Protein AF-A0A5P1X5K7-F1 (afdb_monomer_lite)

Structure (mmCIF, N/CA/C/O backbone):
data_AF-A0A5P1X5K7-F1
#
_entry.id   AF-A0A5P1X5K7-F1
#
loop_
_atom_site.group_PDB
_atom_site.id
_atom_site.type_symbol
_atom_site.label_atom_id
_atom_site.label_alt_id
_atom_site.label_comp_id
_atom_site.label_asym_id
_atom_site.label_entity_id
_atom_site.label_seq_id
_atom_site.pdbx_PDB_ins_code
_atom_site.Cartn_x
_atom_site.Cartn_y
_atom_site.Cartn_z
_atom_site.occupancy
_atom_site.B_iso_or_equiv
_atom_site.auth_seq_id
_atom_site.auth_comp_id
_atom_site.auth_asym_id
_atom_site.auth_atom_id
_atom_site.pdbx_PDB_model_num
ATOM 1 N N . MET A 1 1 ? -35.283 -8.954 -6.572 1.00 35.56 1 MET A N 1
ATOM 2 C CA . MET A 1 1 ? -34.105 -9.805 -6.847 1.00 35.56 1 MET A CA 1
ATOM 3 C C . MET A 1 1 ? -32.997 -8.881 -7.346 1.00 35.56 1 MET A C 1
ATOM 5 O O . MET A 1 1 ? -33.066 -8.426 -8.478 1.00 35.56 1 MET A O 1
ATOM 9 N N . PHE A 1 2 ? -32.079 -8.460 -6.471 1.00 31.17 2 PHE A N 1
ATOM 10 C CA . PHE A 1 2 ? -31.039 -7.482 -6.817 1.00 31.17 2 PHE A CA 1
ATOM 11 C C . PHE A 1 2 ? -29.803 -8.216 -7.345 1.00 31.17 2 PHE A C 1
ATOM 13 O O . PHE A 1 2 ? -29.118 -8.898 -6.589 1.00 31.17 2 PHE A O 1
ATOM 20 N N . LEU A 1 3 ? -29.528 -8.092 -8.645 1.00 32.88 3 LEU A N 1
ATOM 21 C CA . LEU A 1 3 ? -28.268 -8.540 -9.237 1.00 32.88 3 LEU A CA 1
ATOM 22 C C . LEU A 1 3 ? -27.196 -7.478 -8.964 1.00 32.88 3 LEU A C 1
ATOM 24 O O . LEU A 1 3 ? -27.201 -6.398 -9.555 1.00 32.88 3 LEU A O 1
ATOM 28 N N . ASN A 1 4 ? -26.297 -7.795 -8.034 1.00 33.38 4 ASN A N 1
ATOM 29 C CA . ASN A 1 4 ? -25.107 -7.016 -7.715 1.00 33.38 4 ASN A CA 1
ATOM 30 C C . ASN A 1 4 ? -24.134 -7.051 -8.913 1.00 33.38 4 ASN A C 1
ATOM 32 O O . ASN A 1 4 ? -23.515 -8.075 -9.191 1.00 33.38 4 ASN A O 1
ATOM 36 N N . LYS A 1 5 ? -24.028 -5.932 -9.641 1.00 38.88 5 LYS A N 1
ATOM 37 C CA . LYS A 1 5 ? -23.184 -5.754 -10.838 1.00 38.88 5 LYS A CA 1
ATOM 38 C C . LYS A 1 5 ? -21.721 -5.371 -10.537 1.00 38.88 5 LYS A C 1
ATOM 40 O O . LYS A 1 5 ? -21.012 -4.974 -11.455 1.00 38.88 5 LYS A O 1
ATOM 45 N N . ASN A 1 6 ? -21.229 -5.504 -9.303 1.00 40.72 6 ASN A N 1
ATOM 46 C CA . ASN A 1 6 ? -19.869 -5.053 -8.961 1.00 40.72 6 ASN A CA 1
ATOM 47 C C . ASN A 1 6 ? -18.770 -6.123 -9.078 1.00 40.72 6 ASN A C 1
ATOM 49 O O . ASN A 1 6 ? -17.592 -5.799 -8.940 1.00 40.72 6 ASN A O 1
ATOM 53 N N . SER A 1 7 ? -19.107 -7.378 -9.382 1.00 37.44 7 SER A N 1
ATOM 54 C CA . SER A 1 7 ? -18.120 -8.471 -9.404 1.00 37.44 7 SER A CA 1
ATOM 55 C C . SER A 1 7 ? -17.238 -8.497 -10.662 1.00 37.44 7 SER A C 1
ATOM 57 O O . SER A 1 7 ? -16.152 -9.061 -10.636 1.00 37.44 7 SER A O 1
ATOM 59 N N . SER A 1 8 ? -17.658 -7.859 -11.761 1.00 44.81 8 SER A N 1
ATOM 60 C CA . SER A 1 8 ? -16.969 -7.983 -13.060 1.00 44.81 8 SER A CA 1
ATOM 61 C C . SER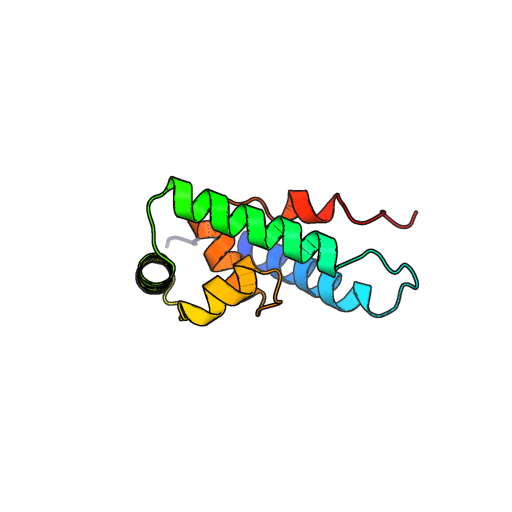 A 1 8 ? -15.722 -7.102 -13.203 1.00 44.81 8 SER A C 1
ATOM 63 O O . SER A 1 8 ? -14.859 -7.399 -14.024 1.00 44.81 8 SER A O 1
ATOM 65 N N . PHE A 1 9 ? -15.611 -6.012 -12.439 1.00 39.62 9 PHE A N 1
ATOM 66 C CA . PHE A 1 9 ? -14.519 -5.043 -12.609 1.00 39.62 9 PHE A CA 1
ATOM 67 C C . PHE A 1 9 ? -13.245 -5.434 -11.843 1.00 39.62 9 PHE A C 1
ATOM 69 O O . PHE A 1 9 ? -12.136 -5.069 -12.237 1.00 39.62 9 PHE A O 1
ATOM 76 N N . TYR A 1 10 ? -13.398 -6.195 -10.755 1.00 39.44 10 TYR A N 1
ATOM 77 C CA . TYR A 1 10 ? -12.285 -6.673 -9.932 1.00 39.44 10 TYR A CA 1
ATOM 78 C C . TYR A 1 10 ? -11.555 -7.865 -10.562 1.00 39.44 10 TYR A C 1
ATOM 80 O O . TYR A 1 10 ? -10.336 -7.965 -10.419 1.00 39.44 10 TYR A O 1
ATOM 88 N N . ASP A 1 11 ? -12.270 -8.727 -11.288 1.00 44.66 11 ASP A N 1
ATOM 89 C CA . ASP A 1 11 ? -11.681 -9.906 -11.930 1.00 44.66 11 ASP A CA 1
ATOM 90 C C . ASP A 1 11 ? -10.849 -9.553 -13.170 1.00 44.66 11 ASP A C 1
ATOM 92 O O . ASP A 1 11 ? -9.715 -10.012 -13.303 1.00 44.66 11 ASP A O 1
ATOM 96 N N . ASP A 1 12 ? -11.342 -8.655 -14.030 1.00 42.41 12 ASP A N 1
ATOM 97 C CA . ASP A 1 12 ? -10.640 -8.249 -15.260 1.00 42.41 12 ASP A CA 1
ATOM 98 C C . ASP A 1 12 ? -9.299 -7.543 -14.947 1.00 42.41 12 ASP A C 1
ATOM 100 O O . ASP A 1 12 ? -8.258 -7.817 -15.549 1.00 42.41 12 ASP A O 1
ATOM 104 N N . LYS A 1 13 ? -9.264 -6.703 -13.901 1.00 44.38 13 LYS A N 1
ATOM 105 C CA . LYS A 1 13 ? -8.025 -6.034 -13.462 1.00 44.38 13 LYS A CA 1
ATOM 106 C C . LYS A 1 13 ? -7.007 -6.996 -12.849 1.00 44.38 13 LYS A C 1
ATOM 108 O O . LYS A 1 13 ? -5.807 -6.828 -13.074 1.00 44.38 13 LYS A O 1
ATOM 113 N N . ARG A 1 14 ? -7.461 -8.005 -12.097 1.00 43.59 14 ARG A N 1
ATOM 114 C CA . ARG A 1 14 ? -6.587 -9.065 -11.566 1.00 43.59 14 ARG A CA 1
ATOM 115 C C . ARG A 1 14 ? -6.014 -9.920 -12.690 1.00 43.59 14 ARG A C 1
ATOM 117 O O . ARG A 1 14 ? -4.823 -10.218 -12.657 1.00 43.59 14 ARG A O 1
ATOM 124 N N . TYR A 1 15 ? -6.820 -10.247 -13.698 1.00 39.12 15 TYR A N 1
ATOM 125 C CA . TYR A 1 15 ? -6.368 -10.984 -14.877 1.00 39.12 15 TYR A CA 1
ATOM 126 C C . TYR A 1 15 ? -5.322 -10.209 -15.679 1.00 39.12 15 TYR A C 1
ATOM 128 O O . TYR A 1 15 ? -4.258 -10.751 -15.967 1.00 39.12 15 TYR A O 1
ATOM 136 N N . LYS A 1 16 ? -5.556 -8.923 -15.965 1.00 37.69 16 LYS A N 1
ATOM 137 C CA . LYS A 1 16 ? -4.587 -8.084 -16.692 1.00 37.69 16 LYS A CA 1
ATOM 138 C C . LYS A 1 16 ? -3.265 -7.919 -15.945 1.00 37.69 16 LYS A C 1
ATOM 140 O O . LYS A 1 16 ? -2.209 -7.956 -16.567 1.00 37.69 16 LYS A O 1
ATOM 145 N N . ILE A 1 17 ? -3.301 -7.798 -14.618 1.00 46.72 17 ILE A N 1
ATOM 146 C CA . ILE A 1 17 ? -2.085 -7.655 -13.805 1.00 46.72 17 ILE A CA 1
ATOM 147 C C . ILE A 1 17 ? -1.350 -8.994 -13.639 1.00 46.72 17 ILE A C 1
ATOM 149 O O . ILE A 1 17 ? -0.121 -9.011 -13.664 1.00 46.72 17 ILE A O 1
ATOM 153 N N . ASN A 1 18 ? -2.067 -10.121 -13.571 1.00 35.84 18 ASN A N 1
ATOM 154 C CA . ASN A 1 18 ? -1.448 -11.449 -13.613 1.00 35.84 18 ASN A CA 1
ATOM 155 C C . ASN A 1 18 ? -0.803 -11.748 -14.973 1.00 35.84 18 ASN A C 1
ATOM 157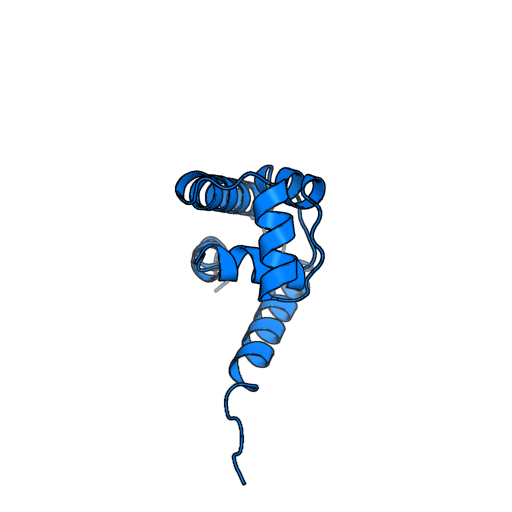 O O . ASN A 1 18 ? 0.305 -12.274 -15.001 1.00 35.84 18 ASN A O 1
ATOM 161 N N . ILE A 1 19 ? -1.430 -11.364 -16.091 1.00 43.44 19 ILE A N 1
ATOM 162 C CA . ILE A 1 19 ? -0.820 -11.490 -17.425 1.00 43.44 19 ILE A CA 1
ATOM 163 C C . ILE A 1 19 ? 0.422 -10.592 -17.534 1.00 43.44 19 ILE A C 1
ATOM 165 O O . ILE A 1 19 ? 1.430 -11.030 -18.081 1.00 43.44 19 ILE A O 1
ATOM 169 N N . LEU A 1 20 ? 0.412 -9.391 -16.940 1.00 42.09 20 LEU A N 1
ATOM 170 C CA . LEU A 1 20 ? 1.596 -8.523 -16.892 1.00 42.09 20 LEU A CA 1
ATOM 171 C C . LEU A 1 20 ? 2.746 -9.147 -16.080 1.00 42.09 20 LEU A C 1
ATOM 173 O O . LEU A 1 20 ? 3.889 -9.132 -16.521 1.00 42.09 20 LEU A O 1
ATOM 177 N N . LEU A 1 21 ? 2.455 -9.730 -14.912 1.00 41.44 21 LEU A N 1
ATOM 178 C CA . LEU A 1 21 ? 3.462 -10.367 -14.051 1.00 41.44 21 LEU A CA 1
ATOM 179 C C . LEU A 1 21 ? 4.049 -11.649 -14.662 1.00 41.44 21 LEU A C 1
ATOM 181 O O . LEU A 1 21 ? 5.209 -11.972 -14.403 1.00 41.44 21 LEU A O 1
ATOM 185 N N . VAL A 1 22 ? 3.269 -12.375 -15.469 1.00 40.12 22 VAL A N 1
ATOM 186 C CA . VAL A 1 22 ? 3.725 -13.583 -16.174 1.00 40.12 22 VAL A CA 1
ATOM 187 C C . VAL A 1 22 ? 4.458 -13.226 -17.476 1.00 40.12 22 VAL A C 1
ATOM 189 O O . VAL A 1 22 ? 5.488 -13.829 -17.763 1.00 40.12 22 VAL A O 1
ATOM 192 N N . GLY A 1 23 ? 4.015 -12.201 -18.214 1.00 34.50 23 GLY A N 1
ATOM 193 C CA . GLY A 1 23 ? 4.629 -11.751 -19.474 1.00 34.50 23 GLY A CA 1
ATOM 194 C C . GLY A 1 23 ? 5.996 -11.067 -19.330 1.00 34.50 23 GLY A C 1
ATOM 195 O O . GLY A 1 23 ? 6.761 -11.016 -20.287 1.00 34.50 23 GLY A O 1
ATOM 196 N N . ILE A 1 24 ? 6.358 -10.602 -18.130 1.00 45.91 24 ILE A N 1
ATOM 197 C CA . ILE A 1 24 ? 7.695 -10.048 -17.837 1.00 45.91 24 ILE A CA 1
ATOM 198 C C . ILE A 1 24 ? 8.774 -11.151 -17.759 1.00 45.91 24 ILE A C 1
ATOM 200 O O . ILE A 1 24 ? 9.965 -10.848 -17.725 1.00 45.91 24 ILE A O 1
ATOM 204 N N . ARG A 1 25 ? 8.403 -12.441 -17.764 1.00 40.16 25 ARG A N 1
ATOM 205 C CA . ARG A 1 25 ? 9.383 -13.537 -17.674 1.00 40.16 25 ARG A CA 1
ATOM 206 C C . ARG A 1 25 ? 10.187 -13.793 -18.954 1.00 40.16 25 ARG A C 1
ATOM 208 O O . ARG A 1 25 ? 11.229 -14.428 -18.840 1.00 40.16 25 ARG A O 1
ATOM 215 N N . GLU A 1 26 ? 9.764 -13.304 -20.123 1.00 37.91 26 GLU A N 1
ATOM 216 C CA . GLU A 1 26 ? 10.395 -13.693 -21.404 1.00 37.91 26 GLU A CA 1
ATOM 217 C C . GLU A 1 26 ? 10.906 -12.541 -22.287 1.00 37.91 26 GLU A C 1
ATOM 219 O O . GLU A 1 26 ? 11.551 -12.793 -23.302 1.00 37.91 26 GLU A O 1
ATOM 224 N N . ALA A 1 27 ? 10.724 -11.275 -21.904 1.00 35.03 27 ALA A N 1
ATOM 225 C CA . ALA A 1 27 ? 11.272 -10.154 -22.668 1.00 35.03 27 ALA A CA 1
ATOM 226 C C . ALA A 1 27 ? 12.577 -9.642 -22.040 1.00 35.03 27 ALA A C 1
ATOM 228 O O . ALA A 1 27 ? 12.572 -9.018 -20.979 1.00 35.03 27 ALA A O 1
ATOM 229 N N . HIS A 1 28 ? 13.695 -9.884 -22.728 1.00 36.22 28 HIS A N 1
ATOM 230 C CA . HIS A 1 28 ? 15.038 -9.350 -22.469 1.00 36.22 28 HIS A CA 1
ATOM 231 C C . HIS A 1 28 ? 15.116 -7.813 -22.605 1.00 36.22 28 HIS A C 1
ATOM 233 O O . HIS A 1 28 ? 15.849 -7.256 -23.417 1.00 36.22 28 HIS A O 1
ATOM 239 N N . THR A 1 29 ? 14.403 -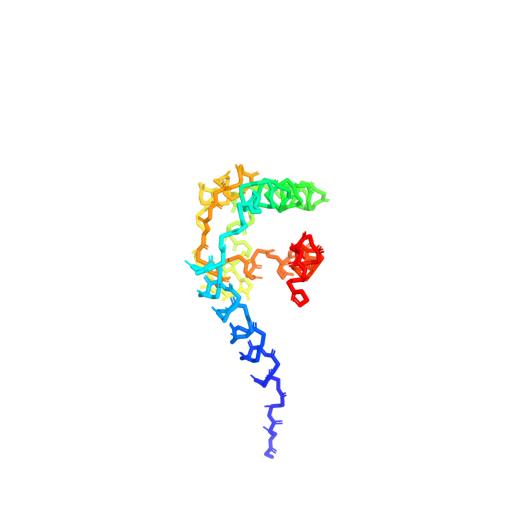7.113 -21.735 1.00 36.88 29 THR A N 1
ATOM 240 C CA . THR A 1 29 ? 14.654 -5.721 -21.374 1.00 36.88 29 THR A CA 1
ATOM 241 C C . THR A 1 29 ? 14.709 -5.717 -19.863 1.00 36.88 29 THR A C 1
ATOM 243 O O . THR A 1 29 ? 13.687 -5.896 -19.205 1.00 36.88 29 THR A O 1
ATOM 246 N N . ILE A 1 30 ? 15.908 -5.549 -19.302 1.00 37.78 30 ILE A N 1
ATOM 247 C CA . ILE A 1 30 ? 16.108 -5.282 -17.874 1.00 37.78 30 ILE A CA 1
ATOM 248 C C . ILE A 1 30 ? 15.579 -3.866 -17.630 1.00 37.78 30 ILE A C 1
ATOM 250 O O . ILE A 1 30 ? 16.321 -2.904 -17.467 1.00 37.78 30 ILE A O 1
ATOM 254 N N . PHE A 1 31 ? 14.263 -3.716 -17.709 1.00 44.62 31 PHE A N 1
ATOM 255 C CA . PHE A 1 31 ? 13.582 -2.607 -17.096 1.00 44.62 31 PHE A CA 1
ATOM 256 C C . PHE A 1 31 ? 13.738 -2.830 -15.602 1.00 44.62 31 PHE A C 1
ATOM 258 O O . PHE A 1 31 ? 13.445 -3.929 -15.124 1.00 44.62 31 PHE A O 1
ATOM 265 N N . ASP A 1 32 ? 14.286 -1.852 -14.883 1.00 55.72 32 ASP A N 1
ATOM 266 C CA . ASP A 1 32 ? 14.647 -2.051 -13.486 1.00 55.72 32 ASP A CA 1
ATOM 267 C C . ASP A 1 32 ? 13.368 -2.122 -12.642 1.00 55.72 32 ASP A C 1
ATOM 269 O O . ASP A 1 32 ? 12.892 -1.150 -12.058 1.00 55.72 32 ASP A O 1
ATOM 273 N N . THR A 1 33 ? 12.763 -3.308 -12.616 1.00 67.44 33 THR A N 1
ATOM 274 C CA . THR A 1 33 ? 11.596 -3.654 -11.801 1.00 67.44 33 THR A CA 1
ATOM 275 C C . THR A 1 33 ? 11.844 -3.293 -10.340 1.00 67.44 33 THR A C 1
ATOM 277 O O . THR A 1 33 ? 10.908 -2.951 -9.619 1.00 67.44 33 THR A O 1
ATOM 280 N N . ARG A 1 34 ? 13.112 -3.258 -9.909 1.00 73.62 34 ARG A N 1
ATOM 281 C CA . ARG A 1 34 ? 13.521 -2.739 -8.608 1.00 73.62 34 ARG A CA 1
ATOM 282 C C . ARG A 1 34 ? 13.272 -1.239 -8.476 1.00 73.62 34 ARG A C 1
ATOM 284 O O . ARG A 1 34 ? 12.724 -0.834 -7.458 1.00 73.62 34 ARG A O 1
ATOM 291 N N . ALA A 1 35 ? 13.625 -0.426 -9.471 1.00 79.19 35 ALA A N 1
ATOM 292 C CA . ALA A 1 35 ? 13.368 1.014 -9.462 1.00 79.19 35 ALA A CA 1
ATOM 293 C C . ALA A 1 35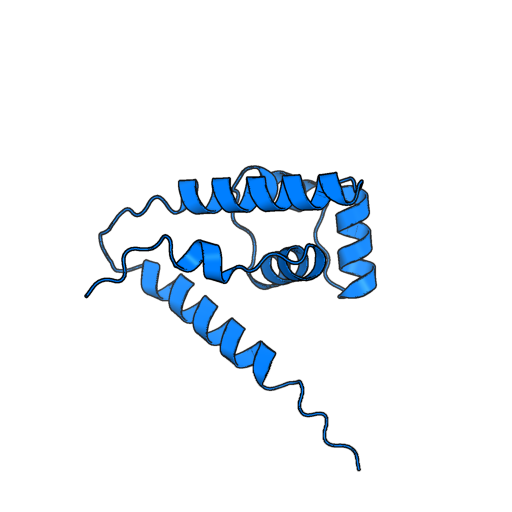 ? 11.863 1.318 -9.397 1.00 79.19 35 ALA A C 1
ATOM 295 O O . ALA A 1 35 ? 11.439 2.153 -8.596 1.00 79.19 35 ALA A O 1
ATOM 296 N N . VAL A 1 36 ? 11.041 0.575 -10.151 1.00 82.38 36 VAL A N 1
ATOM 297 C CA . VAL A 1 36 ? 9.571 0.686 -10.085 1.00 82.38 36 VAL A CA 1
ATOM 298 C C . VAL A 1 36 ? 9.053 0.304 -8.694 1.00 82.38 36 VAL A C 1
ATOM 300 O O . VAL A 1 36 ? 8.256 1.036 -8.108 1.00 82.38 36 VAL A O 1
ATOM 303 N N . ASN A 1 37 ? 9.549 -0.795 -8.118 1.00 84.12 37 ASN A N 1
ATOM 304 C CA . ASN A 1 37 ? 9.159 -1.221 -6.773 1.00 84.12 37 ASN A CA 1
ATOM 305 C C . ASN A 1 37 ? 9.587 -0.217 -5.692 1.00 84.12 37 ASN A C 1
ATOM 307 O O . ASN A 1 37 ? 8.829 0.028 -4.756 1.00 84.12 37 ASN A O 1
ATOM 311 N N . VAL A 1 38 ? 10.769 0.393 -5.812 1.00 87.94 38 VAL A N 1
ATOM 312 C CA . VAL A 1 38 ? 11.247 1.441 -4.893 1.00 87.94 38 VAL A CA 1
ATOM 313 C C . VAL A 1 38 ? 10.377 2.694 -4.993 1.00 87.94 38 VAL A C 1
ATOM 315 O O . VAL A 1 38 ? 9.997 3.258 -3.964 1.00 87.94 38 VAL A O 1
ATOM 318 N N . LEU A 1 39 ? 10.004 3.108 -6.207 1.00 90.06 39 LEU A N 1
ATOM 319 C CA . LEU A 1 39 ? 9.117 4.251 -6.424 1.00 90.06 39 LEU A CA 1
ATOM 320 C C . LEU A 1 39 ? 7.718 4.003 -5.839 1.00 90.06 39 LEU A C 1
ATOM 322 O O . LEU A 1 39 ? 7.163 4.860 -5.142 1.00 90.06 39 LEU A O 1
ATOM 326 N N . LEU A 1 40 ? 7.164 2.812 -6.074 1.00 91.06 40 LEU A N 1
ATOM 327 C CA . LEU A 1 40 ? 5.882 2.402 -5.509 1.00 91.06 40 LEU A CA 1
ATOM 328 C C . LEU A 1 40 ? 5.944 2.335 -3.978 1.00 91.06 40 LEU A C 1
ATOM 330 O O . LEU A 1 40 ? 5.077 2.888 -3.303 1.00 91.06 40 LEU A O 1
ATOM 334 N N . GLY A 1 41 ? 6.997 1.729 -3.423 1.00 94.12 41 GLY A N 1
ATOM 335 C CA . GLY A 1 41 ? 7.238 1.660 -1.982 1.00 94.12 41 GLY A CA 1
ATOM 336 C C . GLY A 1 41 ? 7.313 3.043 -1.331 1.00 94.12 41 GLY A C 1
ATOM 337 O O . GLY A 1 41 ? 6.663 3.289 -0.313 1.00 94.12 41 GLY A O 1
ATOM 338 N N . THR A 1 42 ? 8.016 3.979 -1.969 1.00 95.50 42 THR A N 1
ATOM 339 C CA . THR A 1 42 ? 8.109 5.377 -1.520 1.00 95.50 42 THR A CA 1
ATOM 340 C C . THR A 1 42 ? 6.746 6.068 -1.560 1.00 95.50 42 THR A C 1
ATOM 342 O O . THR A 1 42 ? 6.359 6.744 -0.606 1.00 95.50 42 THR A O 1
ATOM 345 N N . THR A 1 43 ? 5.967 5.852 -2.624 1.00 95.69 43 THR A N 1
ATOM 346 C CA . THR A 1 43 ? 4.605 6.397 -2.741 1.00 95.69 43 THR A CA 1
ATOM 347 C C . THR A 1 43 ? 3.683 5.862 -1.645 1.00 95.69 43 THR A C 1
ATOM 349 O O . THR A 1 43 ? 2.979 6.644 -1.003 1.00 95.69 43 THR A O 1
ATOM 352 N N . ILE A 1 44 ? 3.725 4.551 -1.379 1.00 97.00 44 ILE A N 1
ATOM 353 C CA . ILE A 1 44 ? 2.979 3.908 -0.287 1.00 97.00 44 ILE A CA 1
ATOM 354 C C . ILE A 1 44 ? 3.349 4.544 1.052 1.00 97.00 44 ILE A C 1
ATOM 356 O O . ILE A 1 44 ? 2.463 4.947 1.808 1.00 97.00 44 ILE A O 1
ATOM 360 N N . GLN A 1 45 ? 4.647 4.697 1.325 1.00 98.06 45 GLN A N 1
ATOM 361 C CA . GLN A 1 45 ? 5.113 5.309 2.563 1.00 98.06 45 GLN A CA 1
ATOM 362 C C . GLN A 1 45 ? 4.599 6.745 2.716 1.00 98.06 45 GLN A C 1
ATOM 364 O O . GLN A 1 45 ? 4.103 7.112 3.783 1.00 98.06 45 GLN A O 1
ATOM 369 N N . ASN A 1 46 ? 4.698 7.554 1.661 1.00 97.75 46 ASN A N 1
ATOM 370 C CA . ASN A 1 46 ? 4.272 8.950 1.681 1.00 97.75 46 ASN A CA 1
ATOM 371 C C . ASN A 1 46 ? 2.765 9.069 1.916 1.00 97.75 46 ASN A C 1
ATOM 373 O O . ASN A 1 46 ? 2.341 9.790 2.817 1.00 97.75 46 ASN A O 1
ATOM 377 N N . LYS A 1 47 ? 1.950 8.312 1.174 1.00 97.69 47 LYS A N 1
ATOM 378 C CA . LYS A 1 47 ? 0.489 8.301 1.341 1.00 97.69 47 LYS A CA 1
ATOM 379 C C . LYS A 1 47 ? 0.074 7.831 2.733 1.00 97.69 47 LYS A C 1
ATOM 381 O O . LYS A 1 47 ? -0.819 8.428 3.328 1.00 97.69 47 LYS A O 1
ATOM 386 N N . ARG A 1 48 ? 0.746 6.818 3.290 1.00 98.06 48 ARG A N 1
ATOM 387 C CA . ARG A 1 48 ? 0.501 6.368 4.666 1.00 98.06 48 ARG A CA 1
ATOM 388 C C . ARG A 1 48 ? 0.825 7.468 5.684 1.00 98.06 48 ARG A C 1
ATOM 390 O O . ARG A 1 48 ? 0.007 7.738 6.560 1.00 98.06 48 ARG A O 1
ATOM 397 N N . LYS A 1 49 ? 1.991 8.113 5.563 1.00 97.62 49 LYS A N 1
ATOM 398 C CA . LYS A 1 49 ? 2.415 9.201 6.464 1.00 97.62 49 LYS A CA 1
ATOM 399 C C . LYS A 1 49 ? 1.498 10.423 6.381 1.00 97.62 49 LYS A C 1
ATOM 401 O O . LYS A 1 49 ? 1.205 11.005 7.416 1.00 97.62 49 LYS A O 1
ATOM 406 N N . LEU A 1 50 ? 1.002 10.770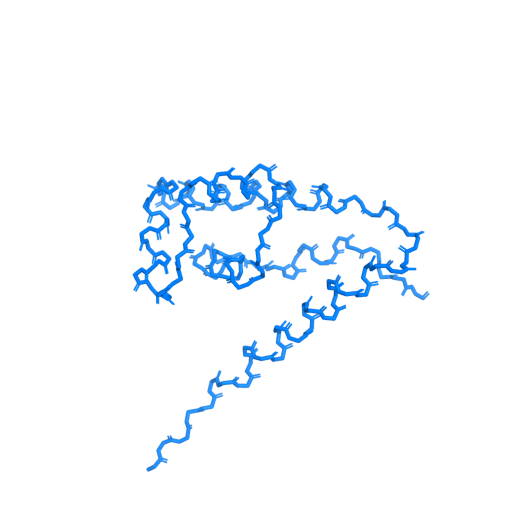 5.190 1.00 97.69 50 LEU A N 1
ATOM 407 C CA . LEU A 1 50 ? 0.014 11.844 4.998 1.00 97.69 50 LEU A CA 1
ATOM 408 C C . LEU A 1 50 ? -1.320 11.561 5.701 1.00 97.69 50 LEU A C 1
ATOM 410 O O . LEU A 1 50 ? -2.022 12.490 6.075 1.00 97.69 50 LEU A O 1
ATOM 414 N N . ARG A 1 51 ? -1.659 10.284 5.904 1.00 96.81 51 ARG A N 1
ATOM 415 C CA . ARG A 1 51 ? -2.818 9.857 6.701 1.00 96.81 51 ARG A CA 1
ATOM 416 C C . ARG A 1 51 ? -2.496 9.677 8.188 1.00 96.81 51 ARG A C 1
ATOM 418 O O . ARG A 1 51 ? -3.343 9.189 8.923 1.00 96.81 51 ARG A O 1
ATOM 425 N N . HIS A 1 52 ? -1.286 10.035 8.624 1.00 97.06 52 HIS A N 1
ATOM 426 C CA . HIS A 1 52 ? -0.799 9.887 10.000 1.00 97.06 52 HIS A CA 1
ATOM 427 C C . HIS A 1 52 ? -0.842 8.454 10.552 1.00 97.06 52 HIS A C 1
ATOM 429 O O . HIS A 1 52 ? -0.917 8.259 11.758 1.00 97.06 52 HIS A O 1
ATOM 435 N N . LEU A 1 53 ? -0.749 7.445 9.684 1.00 97.62 53 LEU A N 1
ATOM 436 C CA . LEU A 1 53 ? -0.774 6.043 10.098 1.00 97.62 53 LEU A CA 1
ATOM 437 C C . LEU A 1 53 ? 0.643 5.497 10.274 1.00 97.62 53 LEU A C 1
ATOM 439 O O . LEU A 1 53 ? 1.507 5.682 9.416 1.00 97.62 53 LEU A O 1
ATOM 443 N N . SER A 1 54 ? 0.881 4.732 11.330 1.00 98.38 54 SER A N 1
ATOM 444 C CA . SER A 1 54 ? 2.000 3.796 11.447 1.00 98.38 54 SER A CA 1
ATOM 445 C C . SER A 1 54 ? 1.772 2.555 10.573 1.00 98.38 54 SER A C 1
ATOM 447 O O . SER A 1 54 ? 0.687 2.313 10.042 1.00 98.38 54 SER A O 1
ATOM 449 N N . THR A 1 55 ? 2.804 1.727 10.401 1.00 98.25 55 THR A N 1
ATOM 450 C CA . THR A 1 55 ? 2.660 0.448 9.686 1.00 98.25 55 THR A CA 1
ATOM 451 C C . THR A 1 55 ? 1.748 -0.534 10.430 1.00 98.25 55 THR A C 1
ATOM 453 O O . THR A 1 55 ? 1.092 -1.349 9.787 1.00 98.25 55 THR A O 1
ATOM 456 N N . HIS A 1 56 ? 1.671 -0.446 11.762 1.00 98.19 56 HIS A N 1
ATOM 457 C CA . HIS A 1 56 ? 0.749 -1.238 12.581 1.00 98.19 56 HIS A CA 1
ATOM 458 C C . HIS A 1 56 ? -0.699 -0.776 12.425 1.00 98.19 56 HIS A C 1
ATOM 460 O O . HIS A 1 56 ? -1.585 -1.608 12.261 1.00 98.19 56 HIS A O 1
ATOM 466 N N . GLU A 1 57 ? -0.938 0.533 12.405 1.00 98.38 57 GLU A N 1
ATOM 467 C CA . GLU A 1 57 ? -2.286 1.069 12.195 1.00 98.38 57 GLU A CA 1
ATOM 468 C C . GLU A 1 57 ? -2.781 0.770 10.780 1.00 98.38 57 GLU A C 1
ATOM 470 O O . GLU A 1 57 ? -3.904 0.305 10.616 1.00 98.38 57 GLU A O 1
ATOM 475 N N . LEU A 1 58 ? -1.927 0.908 9.757 1.00 98.06 58 LEU A N 1
ATOM 476 C CA . LEU A 1 58 ? -2.291 0.491 8.399 1.00 98.06 58 LEU A CA 1
ATOM 477 C C . LEU A 1 58 ? -2.593 -1.015 8.331 1.00 98.06 58 LEU A C 1
ATOM 479 O O . LEU A 1 58 ? -3.548 -1.421 7.678 1.00 98.06 58 LEU A O 1
ATOM 483 N N . SER A 1 59 ? -1.802 -1.846 9.013 1.00 98.19 59 SER A N 1
ATOM 484 C CA . SER A 1 59 ? -2.049 -3.291 9.111 1.00 98.19 59 SER A CA 1
ATOM 485 C C . SER A 1 59 ? -3.437 -3.595 9.689 1.00 98.19 59 SER A C 1
ATOM 487 O O . SER A 1 59 ? -4.193 -4.371 9.101 1.00 98.19 59 SER A O 1
ATOM 489 N N . ALA A 1 60 ? -3.788 -2.941 10.798 1.00 98.00 60 ALA A N 1
ATOM 490 C CA . ALA A 1 60 ? -5.079 -3.098 11.455 1.00 98.00 60 ALA A CA 1
ATOM 491 C C . ALA A 1 60 ? -6.238 -2.621 10.567 1.00 98.00 60 ALA A C 1
ATOM 493 O O . ALA A 1 60 ? -7.242 -3.318 10.437 1.00 98.00 60 ALA A O 1
ATOM 494 N N . GLU A 1 61 ? -6.080 -1.480 9.896 1.00 97.81 61 GLU A N 1
ATOM 495 C CA . GLU A 1 61 ? -7.093 -0.931 8.993 1.00 97.81 61 GLU A CA 1
ATOM 496 C C . GLU A 1 61 ? -7.335 -1.816 7.767 1.00 97.81 61 GLU A C 1
ATOM 498 O O . GLU A 1 61 ? -8.481 -2.045 7.384 1.00 97.81 61 GLU A O 1
ATOM 503 N N . LEU A 1 62 ? -6.281 -2.384 7.174 1.00 96.81 62 LEU A N 1
ATOM 504 C CA . LEU A 1 62 ? -6.423 -3.312 6.048 1.00 96.81 62 LEU A CA 1
ATOM 505 C C . LEU A 1 62 ? -7.195 -4.573 6.442 1.00 96.81 62 LEU A C 1
ATOM 507 O O . LEU A 1 62 ? -8.038 -5.046 5.675 1.00 96.81 62 LEU A O 1
ATOM 511 N N . PHE A 1 63 ? -6.950 -5.084 7.649 1.00 96.94 63 PHE A N 1
ATOM 512 C CA . PHE A 1 63 ? -7.722 -6.195 8.185 1.00 96.94 63 PHE A CA 1
ATOM 513 C C . PHE A 1 63 ? -9.175 -5.788 8.461 1.00 96.94 63 PHE A C 1
ATOM 515 O O . PHE A 1 63 ? -10.094 -6.498 8.065 1.00 96.94 63 PHE A O 1
ATOM 522 N N . ARG A 1 64 ? -9.398 -4.619 9.068 1.00 96.81 64 ARG A N 1
ATOM 523 C CA . ARG A 1 64 ? -10.733 -4.108 9.406 1.00 96.81 64 ARG A CA 1
ATOM 524 C C . ARG A 1 64 ? -11.607 -3.857 8.173 1.00 96.81 64 ARG A C 1
ATOM 526 O O . ARG A 1 64 ? -12.791 -4.171 8.199 1.00 96.81 64 ARG A O 1
ATOM 533 N N . VAL A 1 65 ? -11.043 -3.273 7.116 1.00 94.75 65 VAL A N 1
ATOM 534 C CA . VAL A 1 65 ? -11.788 -2.857 5.914 1.00 94.75 65 VAL A CA 1
ATOM 535 C C . VAL A 1 65 ? -11.933 -3.994 4.904 1.00 94.75 65 VAL A C 1
ATOM 537 O O . VAL A 1 65 ? -12.994 -4.137 4.302 1.00 94.75 65 VAL A O 1
ATOM 540 N N . TYR A 1 66 ? -10.886 -4.802 4.709 1.00 92.75 66 TYR A N 1
ATOM 541 C CA . TYR A 1 66 ? -10.847 -5.804 3.637 1.00 92.75 66 TYR A CA 1
ATOM 542 C C . TYR A 1 66 ? -10.757 -7.253 4.131 1.00 92.75 66 TYR A C 1
ATOM 544 O O . TYR A 1 66 ? -10.808 -8.167 3.312 1.00 92.75 66 TYR A O 1
ATOM 552 N N . GLY A 1 67 ? -10.574 -7.496 5.434 1.00 93.19 67 GLY A N 1
ATOM 553 C CA . GLY A 1 67 ? -10.300 -8.835 5.970 1.00 93.19 67 GLY A CA 1
ATOM 554 C C . GLY A 1 67 ? -8.922 -9.385 5.579 1.00 93.19 67 GLY A C 1
ATOM 555 O O . GLY A 1 67 ? -8.665 -10.578 5.732 1.00 93.19 67 GLY A O 1
ATOM 556 N N . ILE A 1 68 ? -8.026 -8.542 5.051 1.00 89.88 68 ILE A N 1
ATOM 557 C CA . ILE A 1 68 ? -6.727 -8.967 4.520 1.00 89.88 68 ILE A CA 1
ATOM 558 C C . ILE A 1 68 ? -5.649 -8.792 5.586 1.00 89.88 68 ILE A C 1
ATOM 560 O O . ILE A 1 68 ? -5.360 -7.684 6.034 1.00 89.88 68 ILE A O 1
ATOM 564 N N . SER A 1 69 ? -4.999 -9.898 5.950 1.00 93.62 69 SER A N 1
ATOM 565 C CA . SER A 1 69 ? -3.875 -9.885 6.887 1.00 93.62 69 SER A CA 1
ATOM 566 C C . SER A 1 69 ? -2.564 -9.505 6.187 1.00 93.62 69 SER A C 1
ATOM 568 O O . SER A 1 69 ? -1.976 -10.279 5.419 1.00 93.62 69 SER A O 1
ATOM 570 N N . VAL A 1 70 ? -2.084 -8.292 6.472 1.00 93.19 70 VAL A N 1
ATOM 571 C CA . VAL A 1 70 ? -0.763 -7.798 6.061 1.00 93.19 70 VAL A CA 1
ATOM 572 C C . VAL A 1 70 ? -0.029 -7.303 7.295 1.00 93.19 70 VAL A C 1
ATOM 574 O O . VAL A 1 70 ? -0.451 -6.322 7.893 1.00 93.19 70 VAL A O 1
ATOM 577 N N . SER A 1 71 ? 1.073 -7.945 7.689 1.00 97.06 71 SER A N 1
ATOM 578 C CA . SER A 1 71 ? 1.808 -7.527 8.889 1.00 97.06 71 SER A CA 1
ATOM 579 C C . SER A 1 71 ? 2.507 -6.176 8.704 1.00 97.06 71 SER A C 1
ATOM 581 O O . SER A 1 71 ? 2.968 -5.845 7.610 1.00 97.06 71 SER A O 1
ATOM 583 N N . ALA A 1 72 ? 2.681 -5.432 9.798 1.00 97.00 72 ALA A N 1
ATOM 584 C CA . ALA A 1 72 ? 3.437 -4.176 9.815 1.00 97.00 72 ALA A CA 1
ATOM 585 C C . ALA A 1 72 ? 4.859 -4.321 9.232 1.00 97.00 72 ALA A C 1
ATOM 587 O O . ALA A 1 72 ? 5.334 -3.453 8.498 1.00 97.00 72 ALA A O 1
ATOM 588 N N . MET A 1 73 ? 5.521 -5.455 9.493 1.00 97.38 73 MET A N 1
ATOM 589 C CA . MET A 1 73 ? 6.821 -5.797 8.902 1.00 97.38 73 MET A CA 1
ATOM 590 C C . MET A 1 73 ? 6.733 -5.968 7.380 1.00 97.38 73 MET A C 1
ATOM 592 O O . MET A 1 73 ? 7.612 -5.504 6.656 1.00 97.38 73 MET A O 1
ATOM 596 N N . THR A 1 74 ? 5.672 -6.606 6.879 1.00 93.94 74 THR A N 1
ATOM 597 C CA . THR A 1 74 ? 5.439 -6.749 5.433 1.00 93.94 74 THR A CA 1
ATOM 598 C C . THR A 1 74 ? 5.260 -5.381 4.784 1.00 93.94 74 THR A C 1
ATOM 600 O O . THR A 1 74 ? 5.926 -5.095 3.795 1.00 93.94 74 THR A O 1
ATOM 603 N N . ILE A 1 75 ? 4.454 -4.502 5.386 1.00 97.19 75 ILE A N 1
ATOM 604 C CA . ILE A 1 75 ? 4.267 -3.120 4.919 1.00 97.19 75 ILE A CA 1
ATOM 605 C C . ILE A 1 75 ? 5.613 -2.380 4.887 1.00 97.19 75 ILE A C 1
ATOM 607 O O . ILE A 1 75 ? 5.981 -1.819 3.862 1.00 97.19 75 ILE A O 1
ATOM 611 N N . SER A 1 76 ? 6.409 -2.454 5.959 1.00 97.25 76 SER A N 1
ATOM 612 C CA . SER A 1 76 ? 7.747 -1.840 6.010 1.00 97.25 76 SER A CA 1
ATOM 613 C C . SER A 1 76 ? 8.709 -2.376 4.939 1.00 97.25 76 SER A C 1
ATOM 615 O O . SER A 1 76 ? 9.572 -1.649 4.444 1.00 97.25 76 SER A O 1
ATOM 617 N N . ARG A 1 77 ? 8.609 -3.659 4.574 1.00 92.38 77 ARG A N 1
ATOM 618 C CA . ARG A 1 77 ? 9.401 -4.236 3.478 1.00 92.38 77 ARG A CA 1
ATOM 619 C C . ARG A 1 77 ? 8.943 -3.686 2.127 1.00 92.38 77 ARG A C 1
ATOM 621 O O . ARG A 1 77 ? 9.795 -3.297 1.331 1.00 92.38 77 ARG A O 1
ATOM 628 N N . VAL A 1 78 ? 7.637 -3.600 1.889 1.00 92.88 78 VAL A N 1
ATOM 629 C CA . VAL A 1 78 ? 7.073 -3.023 0.655 1.00 92.88 78 VAL A CA 1
ATOM 630 C C . VAL A 1 78 ? 7.477 -1.569 0.482 1.00 92.88 78 VAL A C 1
ATOM 632 O O . VAL A 1 78 ? 7.900 -1.183 -0.599 1.00 92.88 78 VAL A O 1
ATOM 635 N N . GLU A 1 79 ? 7.446 -0.778 1.553 1.00 95.44 79 GLU A N 1
ATOM 636 C CA . GLU A 1 79 ? 7.904 0.616 1.517 1.00 95.44 79 GLU A CA 1
ATOM 637 C C . GLU A 1 79 ? 9.371 0.763 1.103 1.00 95.44 79 GLU A C 1
ATOM 639 O O . GLU A 1 79 ? 9.764 1.790 0.563 1.00 95.44 79 GLU A O 1
ATOM 644 N N . ARG A 1 80 ? 10.176 -0.282 1.316 1.00 92.25 80 ARG A N 1
ATOM 645 C CA . ARG A 1 80 ? 11.577 -0.369 0.883 1.00 92.25 80 ARG A CA 1
ATOM 646 C C . ARG A 1 80 ? 11.748 -1.021 -0.495 1.00 92.25 80 ARG A C 1
ATOM 648 O O . ARG A 1 80 ? 12.864 -1.372 -0.864 1.00 92.25 80 ARG A O 1
ATOM 655 N N . GLY A 1 81 ? 10.658 -1.227 -1.232 1.00 86.69 81 GLY A N 1
ATOM 656 C CA . GLY A 1 81 ? 10.655 -1.807 -2.574 1.00 86.69 81 GLY A CA 1
ATOM 657 C C . GLY A 1 81 ? 10.696 -3.335 -2.621 1.00 86.69 81 GLY A C 1
ATOM 658 O O . GLY A 1 81 ? 11.078 -3.898 -3.645 1.00 86.69 81 GLY A O 1
ATOM 659 N N . ASN A 1 82 ? 10.326 -4.030 -1.539 1.00 88.69 82 ASN A N 1
ATOM 660 C CA . ASN A 1 82 ? 10.168 -5.485 -1.593 1.00 88.69 82 ASN A CA 1
ATOM 661 C C . ASN A 1 82 ? 8.842 -5.870 -2.253 1.00 88.69 82 ASN A C 1
ATOM 663 O O . ASN A 1 82 ? 7.809 -5.240 -2.028 1.00 88.69 82 ASN A O 1
ATOM 667 N N . VAL A 1 83 ? 8.877 -6.968 -3.003 1.00 85.44 83 VAL A N 1
ATOM 668 C CA . VAL A 1 83 ? 7.697 -7.549 -3.646 1.00 85.44 83 VAL A CA 1
ATOM 669 C C . VAL A 1 83 ? 6.825 -8.258 -2.609 1.00 85.44 83 VAL A C 1
ATOM 671 O O . VAL A 1 83 ? 7.323 -8.894 -1.678 1.00 85.44 83 VAL A O 1
ATOM 674 N N . ILE A 1 84 ? 5.512 -8.165 -2.793 1.00 87.19 84 ILE A N 1
ATOM 675 C CA . ILE A 1 84 ? 4.498 -8.908 -2.041 1.00 87.19 84 ILE A CA 1
ATOM 676 C C . ILE A 1 84 ? 3.470 -9.496 -3.001 1.00 87.19 84 ILE A C 1
ATOM 678 O O . ILE A 1 84 ? 3.465 -9.180 -4.189 1.00 87.19 84 ILE A O 1
ATOM 682 N N . SER A 1 85 ? 2.586 -10.344 -2.481 1.00 86.06 85 SER A N 1
ATOM 683 C CA . SER A 1 85 ? 1.483 -10.891 -3.260 1.00 86.06 85 SER A CA 1
ATOM 684 C C . SER A 1 85 ? 0.539 -9.786 -3.757 1.00 86.06 85 SER A C 1
ATOM 686 O O . SER A 1 85 ? 0.296 -8.786 -3.071 1.00 86.06 85 SER A O 1
ATOM 688 N N . SER A 1 86 ? 0.017 -9.968 -4.972 1.00 82.31 86 SER A N 1
ATOM 689 C CA . SER A 1 86 ? -0.770 -8.952 -5.679 1.00 82.31 86 SER A CA 1
ATOM 690 C C . SER A 1 86 ? -2.018 -8.529 -4.906 1.00 82.31 86 SER A C 1
ATOM 692 O O . SER A 1 86 ? -2.321 -7.346 -4.837 1.00 82.31 86 SER A O 1
ATOM 694 N N . ASP A 1 87 ? -2.715 -9.469 -4.268 1.00 84.75 87 ASP A N 1
ATOM 695 C CA . ASP A 1 87 ? -3.886 -9.223 -3.415 1.00 84.75 87 ASP A CA 1
ATOM 696 C C . ASP A 1 87 ? -3.601 -8.215 -2.289 1.00 84.75 87 ASP A C 1
ATOM 698 O O . ASP A 1 87 ? -4.354 -7.258 -2.101 1.00 84.75 87 ASP A O 1
ATOM 702 N N . LYS A 1 88 ? -2.474 -8.381 -1.591 1.00 88.44 88 LYS A N 1
ATOM 703 C CA . LYS A 1 88 ? -2.036 -7.486 -0.516 1.00 88.44 88 LYS A CA 1
ATOM 704 C C . LYS A 1 88 ? -1.628 -6.125 -1.064 1.00 88.44 88 LYS A C 1
ATOM 706 O O . LYS A 1 88 ? -1.947 -5.105 -0.455 1.00 88.44 88 LYS A O 1
ATOM 711 N N . LEU A 1 89 ? -0.963 -6.098 -2.220 1.00 90.62 89 LEU A N 1
ATOM 712 C CA . LEU A 1 89 ? -0.582 -4.849 -2.872 1.00 90.62 89 LEU A CA 1
ATOM 713 C C . LEU A 1 89 ? -1.815 -4.045 -3.293 1.00 90.62 89 LEU A C 1
ATOM 715 O O . LEU A 1 89 ? -1.878 -2.848 -3.027 1.00 90.62 89 LEU A O 1
ATOM 719 N N . PHE A 1 90 ? -2.819 -4.700 -3.882 1.00 89.69 90 PHE A N 1
ATOM 720 C CA . PHE A 1 90 ? -4.084 -4.058 -4.233 1.00 89.69 90 PHE A CA 1
ATOM 721 C C . PHE A 1 90 ? -4.815 -3.520 -3.011 1.00 89.69 90 PHE A C 1
ATOM 723 O O . PHE A 1 90 ? -5.344 -2.417 -3.076 1.00 89.69 90 PHE A O 1
ATOM 730 N N . ALA A 1 91 ? -4.835 -4.263 -1.903 1.00 91.31 91 ALA A N 1
ATOM 731 C CA . ALA A 1 91 ? -5.466 -3.804 -0.671 1.00 91.31 91 ALA A CA 1
ATOM 732 C C . ALA A 1 91 ? -4.807 -2.519 -0.146 1.00 91.31 91 ALA A C 1
ATOM 734 O O . ALA A 1 91 ? -5.496 -1.537 0.127 1.00 91.31 91 ALA A O 1
ATOM 735 N N . ILE A 1 92 ? -3.469 -2.502 -0.080 1.00 94.25 92 ILE A N 1
ATOM 736 C CA . ILE A 1 92 ? -2.686 -1.327 0.329 1.00 94.25 92 ILE A CA 1
ATOM 737 C C . ILE A 1 92 ? -2.948 -0.151 -0.615 1.00 94.25 92 ILE A C 1
ATOM 739 O O . ILE A 1 92 ? -3.259 0.948 -0.159 1.00 94.25 92 ILE A O 1
ATOM 743 N N . ALA A 1 93 ? -2.842 -0.377 -1.925 1.00 94.19 93 ALA A N 1
ATOM 744 C CA . ALA A 1 93 ? -3.014 0.667 -2.924 1.00 94.19 93 ALA A CA 1
ATOM 745 C C . ALA A 1 93 ? -4.440 1.232 -2.923 1.00 94.19 93 ALA A C 1
ATOM 747 O O . ALA A 1 93 ? -4.612 2.444 -2.948 1.00 94.19 93 ALA A O 1
ATOM 748 N N . SER A 1 94 ? -5.455 0.373 -2.814 1.00 93.62 94 SER A N 1
ATOM 749 C CA . SER A 1 94 ? -6.860 0.779 -2.722 1.00 93.62 94 SER A CA 1
ATOM 750 C C . SER A 1 94 ? -7.119 1.602 -1.463 1.00 93.62 94 SER A C 1
ATOM 752 O O . SER A 1 94 ? -7.731 2.662 -1.541 1.00 93.62 94 SER A O 1
ATOM 754 N N . PHE A 1 95 ? -6.618 1.159 -0.304 1.00 96.12 95 PHE A N 1
ATOM 755 C CA . PHE A 1 95 ? -6.767 1.901 0.949 1.00 96.12 95 PHE A CA 1
ATOM 756 C C . PHE A 1 95 ? -6.119 3.288 0.895 1.00 96.12 95 PHE A C 1
ATOM 758 O O . PHE A 1 95 ? -6.672 4.252 1.415 1.00 96.12 95 PHE A O 1
ATOM 765 N N . LEU A 1 96 ? -4.942 3.387 0.276 1.00 96.44 96 LEU A N 1
ATOM 766 C CA . LEU A 1 96 ? -4.161 4.622 0.181 1.00 96.44 96 LEU A CA 1
ATOM 767 C C . LEU A 1 96 ? -4.491 5.470 -1.056 1.00 96.44 96 LEU A C 1
ATOM 769 O O . LEU A 1 96 ? -3.827 6.486 -1.273 1.00 96.44 96 LEU A O 1
ATOM 773 N N . GLU A 1 97 ? -5.493 5.069 -1.846 1.00 95.44 97 GLU A N 1
ATOM 774 C CA . GLU A 1 97 ? -5.897 5.730 -3.094 1.00 95.44 97 GLU A CA 1
ATOM 775 C C . GLU A 1 97 ? -4.715 5.922 -4.061 1.00 95.44 97 GLU A C 1
ATOM 777 O O . GLU A 1 97 ? -4.451 7.011 -4.574 1.00 95.44 97 GLU A O 1
ATOM 782 N N . ILE A 1 98 ? -3.955 4.847 -4.273 1.00 91.25 98 ILE A N 1
ATOM 783 C CA . ILE A 1 98 ? -2.831 4.787 -5.207 1.00 91.25 98 ILE A CA 1
ATOM 784 C C . ILE A 1 98 ? -3.302 4.126 -6.498 1.00 91.25 98 ILE A C 1
ATOM 786 O O . ILE A 1 98 ? -3.750 2.976 -6.504 1.00 91.25 98 ILE A O 1
ATOM 790 N N . ASN A 1 99 ? -3.144 4.836 -7.610 1.00 89.12 99 ASN A N 1
ATOM 791 C CA . ASN A 1 99 ? -3.434 4.301 -8.926 1.00 89.12 99 ASN A CA 1
ATOM 792 C C . ASN A 1 99 ? -2.243 3.493 -9.461 1.00 89.12 99 ASN A C 1
ATOM 794 O O . ASN A 1 99 ? -1.276 4.040 -9.987 1.00 89.12 99 ASN A O 1
ATOM 798 N N . LEU A 1 100 ? -2.318 2.166 -9.353 1.00 84.06 100 LEU A N 1
ATOM 799 C CA . LEU A 1 100 ? -1.231 1.276 -9.778 1.00 84.06 100 LEU A CA 1
ATOM 800 C C . LEU A 1 100 ? -0.915 1.356 -11.283 1.00 84.06 100 LEU A C 1
ATOM 802 O O . LEU A 1 100 ? 0.189 0.991 -11.678 1.00 84.06 100 LEU A O 1
ATOM 806 N N . THR A 1 101 ? -1.827 1.853 -12.129 1.00 80.12 101 THR A N 1
ATOM 807 C CA . THR A 1 101 ? -1.567 1.961 -13.576 1.00 80.12 101 THR A CA 1
ATOM 808 C C . THR A 1 101 ? -0.523 3.027 -13.907 1.00 80.12 101 THR A C 1
ATOM 810 O O . THR A 1 101 ? 0.178 2.893 -14.906 1.00 80.12 101 THR A O 1
ATOM 813 N N . GLU A 1 102 ? -0.353 4.044 -13.061 1.00 78.75 102 GLU A N 1
ATOM 814 C CA . GLU A 1 102 ? 0.665 5.096 -13.244 1.00 78.75 102 GLU A CA 1
ATOM 815 C C . GLU A 1 102 ? 2.094 4.537 -13.184 1.00 78.75 102 GLU A C 1
ATOM 817 O O . GLU A 1 102 ? 3.012 5.058 -13.815 1.00 78.75 102 GLU A O 1
ATOM 822 N N . PHE A 1 103 ? 2.262 3.410 -12.493 1.00 75.88 103 PHE A N 1
ATOM 823 C CA . PHE A 1 103 ? 3.525 2.685 -12.382 1.00 75.88 103 PHE A CA 1
ATOM 824 C C . PHE A 1 103 ? 3.719 1.687 -13.531 1.00 75.88 103 PHE A C 1
ATOM 826 O O . PHE A 1 103 ? 4.818 1.173 -13.721 1.00 75.88 103 PHE A O 1
ATOM 833 N N . THR A 1 104 ? 2.668 1.420 -14.318 1.00 66.56 104 THR A N 1
ATOM 834 C CA . THR A 1 104 ? 2.750 0.564 -15.512 1.00 66.56 104 THR A CA 1
ATOM 835 C C . THR A 1 104 ? 3.158 1.333 -16.767 1.00 66.56 104 THR A C 1
ATOM 837 O O . THR A 1 104 ? 3.823 0.777 -17.633 1.00 66.56 104 THR A O 1
ATOM 840 N N . SER A 1 105 ? 2.850 2.632 -16.843 1.00 55.44 105 SER A N 1
ATOM 841 C CA . SER A 1 105 ? 3.312 3.530 -17.916 1.00 55.44 105 SER A CA 1
ATOM 842 C C . SER A 1 105 ? 4.826 3.735 -17.937 1.00 55.44 105 SER A C 1
ATOM 844 O O . SER A 1 105 ? 5.367 4.227 -18.922 1.00 55.44 105 SER A O 1
ATOM 846 N N . SER A 1 106 ? 5.514 3.363 -16.858 1.00 52.25 106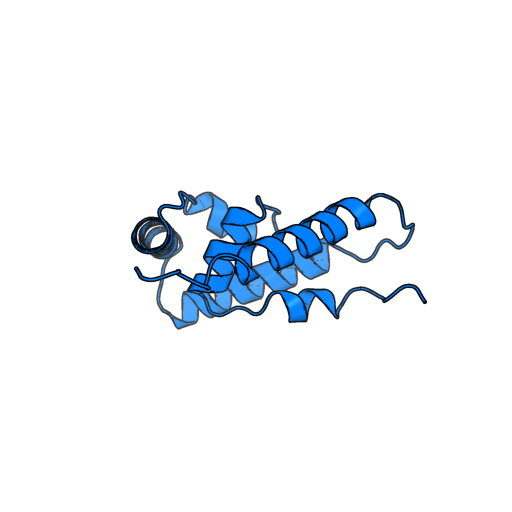 SER A N 1
ATOM 847 C CA . SER A 1 106 ? 6.970 3.359 -16.814 1.00 52.25 106 SER A CA 1
ATOM 848 C C . SER A 1 106 ? 7.554 2.254 -17.691 1.00 52.25 106 SER A C 1
ATOM 850 O O . SER A 1 106 ? 8.644 2.444 -18.204 1.00 52.25 106 SER A O 1
ATOM 852 N N . PHE A 1 107 ? 6.857 1.133 -17.911 1.00 51.44 107 PHE A N 1
ATOM 853 C CA . PHE A 1 107 ? 7.380 0.060 -18.754 1.00 51.44 107 PHE A CA 1
ATOM 854 C C . PHE A 1 107 ? 7.380 0.494 -20.231 1.00 51.44 107 PHE A C 1
ATOM 856 O O . PHE A 1 107 ? 6.357 0.990 -20.713 1.00 51.44 107 PHE A O 1
ATOM 863 N N . PRO A 1 108 ? 8.481 0.298 -20.982 1.00 49.75 108 PRO A N 1
ATOM 864 C CA . PRO A 1 108 ? 8.495 0.528 -22.411 1.00 49.75 108 PRO A CA 1
ATOM 865 C C . PRO A 1 108 ? 7.460 -0.419 -22.997 1.00 49.75 108 PRO A C 1
ATOM 867 O O . PRO A 1 108 ? 7.545 -1.637 -22.828 1.00 49.75 108 PRO A O 1
ATOM 870 N N . THR A 1 109 ? 6.455 0.139 -23.656 1.00 42.84 109 THR A N 1
ATOM 871 C CA . THR A 1 109 ? 5.588 -0.657 -24.512 1.00 42.84 109 THR A CA 1
ATOM 872 C C . THR A 1 109 ? 6.473 -1.132 -25.652 1.00 42.84 109 THR A C 1
ATOM 874 O O . THR A 1 109 ? 6.906 -0.332 -26.482 1.00 42.84 109 THR A O 1
ATOM 877 N N . VAL A 1 110 ? 6.817 -2.420 -25.639 1.00 41.50 110 VAL A N 1
ATOM 878 C CA . VAL A 1 110 ? 7.441 -3.072 -26.789 1.00 41.50 110 VAL A CA 1
ATOM 879 C C . VAL A 1 110 ? 6.452 -2.892 -27.942 1.00 41.50 110 VAL A C 1
ATOM 881 O O . VAL A 1 110 ? 5.320 -3.371 -27.855 1.00 41.50 110 VAL A O 1
ATOM 884 N N . LYS A 1 111 ? 6.832 -2.079 -28.931 1.00 37.91 111 LYS A N 1
ATOM 885 C CA . LYS A 1 111 ? 6.098 -1.941 -30.191 1.00 37.91 111 LYS A CA 1
ATOM 886 C C . LYS A 1 111 ? 6.334 -3.162 -31.061 1.00 37.91 111 LYS A C 1
ATOM 888 O O . LYS A 1 111 ? 7.488 -3.645 -31.059 1.00 37.91 111 LYS A O 1
#

Organism: NCBI:txid1296540

Sequence (111 aa):
MFLNKNSSFYDDKRYKINILLVGIREAHTIFDTRAVNVLLGTTIQNKRKLRHLSTHELSAELFRVYGISVSAMTISRVERGNVISSDKLFAIASFLEINLTEFTSSFPTVK

Secondary structure (DSSP, 8-state):
----TTSHHHHHHHHHHHHHHHHTTS------HHHHHHHHHHHHHHHHHHTT--HHHHHHHHHHHH-----HHHHHHHHTT----HHHHHHHHHHTT--GGGGTTTS----

pLDDT: mean 73.97, std 24.98, range [31.17, 98.38]

InterPro domains:
  IPR001387 Cro/C1-type, helix-turn-helix domain [PF01381] (48-103)
  IPR001387 Cro/C1-type, helix-turn-helix domain [PS50943] (68-103)
  IPR001387 Cro/C1-type, helix-turn-helix domain [cd00093] (41-103)
  IPR010982 Lambda repressor-like, DNA-binding domain superfamily [G3DSA:1.10.260.40] (27-108)
  IPR010982 Lambda repressor-like, DNA-binding domain superfamily [SSF47413] (37-105)

Foldseek 3Di:
DDDDPPPPPVVVVVVVVVCVVVVVPPDPDPPPLQVLQQVLLCLLVVLCVVVVHQLQRLQVVLCVPPVDHDHSVNNVCSNRRDDDDPVVSCSSCVVSVHDCVVSVVSDPPPD

Radius of gyration: 15.4 Å; chains: 1; bounding box: 50×26×43 Å